Protein AF-A0A2S2P4X7-F1 (afdb_monomer)

Mean predicted aligned error: 6.14 Å

Sequence (104 aa):
MYLLVPYPEIEDVPNSFVKFRLVERVQRLDLWLSQNFIVPQKTPVKTNGQDSWKVAISSLRDSSLTCVSFEKEVLFIYSVNISLTADIVQTLASYLNLDKIDVS

Radius of gyration: 12.8 Å; Cα contacts (8 Å, |Δi|>4): 163; chains: 1; bounding box: 27×30×28 Å

Structure (mmCIF, N/CA/C/O backbone):
data_AF-A0A2S2P4X7-F1
#
_entry.id   AF-A0A2S2P4X7-F1
#
loop_
_atom_site.group_PDB
_atom_site.id
_atom_site.type_symbol
_atom_site.label_atom_id
_atom_site.label_alt_id
_atom_site.label_comp_id
_atom_site.label_asym_id
_atom_site.label_entity_id
_atom_site.label_seq_id
_atom_site.pdbx_PDB_ins_code
_atom_site.Cartn_x
_atom_site.Cartn_y
_atom_site.Cartn_z
_atom_site.occupancy
_atom_site.B_iso_or_equiv
_atom_site.auth_seq_id
_atom_site.auth_comp_id
_atom_site.auth_asym_id
_atom_site.auth_atom_id
_atom_site.pdbx_PDB_model_num
ATOM 1 N N . MET A 1 1 ? 12.428 -2.869 -3.963 1.00 79.00 1 MET A N 1
ATOM 2 C CA . MET A 1 1 ? 12.938 -1.671 -3.267 1.00 79.00 1 MET A CA 1
ATOM 3 C C . MET A 1 1 ? 12.078 -0.521 -3.732 1.00 79.00 1 MET A C 1
ATOM 5 O O . MET A 1 1 ? 11.894 -0.384 -4.938 1.00 79.00 1 MET A O 1
ATOM 9 N N . TYR A 1 2 ? 11.497 0.208 -2.789 1.00 84.50 2 TYR A N 1
ATOM 10 C CA . TYR A 1 2 ? 10.455 1.196 -3.044 1.00 84.50 2 TYR A CA 1
ATOM 11 C C . TYR A 1 2 ? 10.853 2.530 -2.422 1.00 84.50 2 TYR A C 1
ATOM 13 O O . TYR A 1 2 ? 11.542 2.546 -1.401 1.00 84.50 2 TYR A O 1
ATOM 21 N N . LEU A 1 3 ? 10.426 3.625 -3.039 1.00 85.00 3 LEU A N 1
ATOM 22 C CA . LEU A 1 3 ? 10.677 4.982 -2.577 1.00 85.00 3 LEU A CA 1
ATOM 23 C C . LEU A 1 3 ? 9.348 5.716 -2.417 1.00 85.00 3 LEU A C 1
ATOM 25 O O . LEU A 1 3 ? 8.513 5.677 -3.321 1.00 85.00 3 LEU A O 1
ATOM 29 N N . LEU A 1 4 ? 9.165 6.405 -1.289 1.00 85.00 4 LEU A N 1
ATOM 30 C CA . LEU A 1 4 ? 8.046 7.330 -1.146 1.00 85.00 4 LEU A CA 1
ATOM 31 C C . LEU A 1 4 ? 8.316 8.594 -1.955 1.00 85.00 4 LEU A C 1
ATOM 33 O O . LEU A 1 4 ? 9.347 9.249 -1.787 1.00 85.00 4 LEU A O 1
ATOM 37 N N . VAL A 1 5 ? 7.370 8.922 -2.823 1.00 85.81 5 VAL A N 1
ATOM 38 C CA . VAL A 1 5 ? 7.415 10.083 -3.711 1.00 85.81 5 VAL A CA 1
ATOM 39 C C . VAL A 1 5 ? 6.231 11.006 -3.410 1.00 85.81 5 VAL A C 1
ATOM 41 O O . VAL A 1 5 ? 5.257 10.574 -2.785 1.00 85.81 5 VAL A O 1
ATOM 44 N N . PRO A 1 6 ? 6.292 12.290 -3.806 1.00 83.88 6 PRO A N 1
ATOM 45 C CA . PRO A 1 6 ? 5.129 13.164 -3.744 1.00 83.88 6 PRO A CA 1
ATOM 46 C C . PRO A 1 6 ? 3.940 12.531 -4.470 1.00 83.88 6 PRO A C 1
ATOM 48 O O . PRO A 1 6 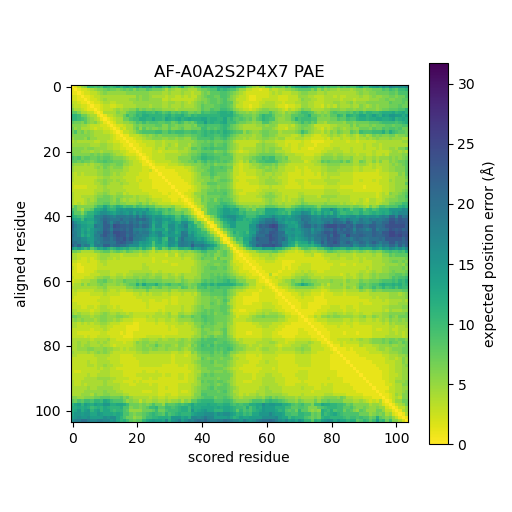? 4.112 11.906 -5.516 1.00 83.88 6 PRO A O 1
ATOM 51 N N . TYR A 1 7 ? 2.742 12.684 -3.905 1.00 84.88 7 TYR A N 1
ATOM 52 C CA . TYR A 1 7 ? 1.530 12.217 -4.568 1.00 84.88 7 TYR A CA 1
ATOM 53 C C . TYR A 1 7 ? 1.357 12.979 -5.893 1.00 84.88 7 TYR A C 1
ATOM 55 O O . TYR A 1 7 ? 1.449 14.211 -5.867 1.00 84.88 7 TYR A O 1
ATOM 63 N N . PRO A 1 8 ? 1.168 12.281 -7.026 1.00 83.50 8 PRO A N 1
ATOM 64 C CA . PRO A 1 8 ? 1.115 12.912 -8.340 1.00 83.50 8 PRO A CA 1
ATOM 65 C C . PRO A 1 8 ? -0.204 13.676 -8.548 1.00 83.50 8 PRO A C 1
ATOM 67 O O . PRO A 1 8 ? -1.124 13.595 -7.727 1.00 83.50 8 PRO A O 1
ATOM 70 N N . GLU A 1 9 ? -0.316 14.413 -9.653 1.00 81.12 9 GLU A N 1
ATOM 71 C CA . GLU A 1 9 ? -1.605 14.975 -10.068 1.00 81.12 9 GLU A CA 1
ATOM 72 C C . GLU A 1 9 ? -2.570 13.860 -10.506 1.00 81.12 9 GLU A C 1
ATOM 74 O O . GLU A 1 9 ? -2.157 12.738 -10.793 1.00 81.12 9 GLU A O 1
ATOM 79 N N . ILE A 1 10 ? -3.877 14.143 -10.520 1.00 75.88 10 ILE A N 1
ATOM 80 C CA . ILE A 1 10 ? -4.924 13.127 -10.752 1.00 75.88 10 ILE A CA 1
ATOM 81 C C . ILE A 1 10 ? -4.738 12.414 -12.102 1.00 75.88 10 ILE A C 1
ATOM 83 O O . ILE A 1 10 ? -5.021 11.224 -12.200 1.00 75.88 10 ILE A O 1
ATOM 87 N N . GLU A 1 11 ? -4.239 13.122 -13.115 1.00 77.19 11 GLU A N 1
ATOM 88 C CA . GLU A 1 11 ? -4.020 12.599 -14.472 1.00 77.19 11 GLU A CA 1
ATOM 89 C C . GLU A 1 11 ? -2.904 11.542 -14.543 1.00 77.19 11 GLU A C 1
ATOM 91 O O . GLU A 1 11 ? -2.922 10.682 -15.421 1.00 77.19 11 GLU A O 1
ATOM 96 N N . ASP A 1 12 ? -1.979 11.565 -13.583 1.00 80.44 12 ASP A N 1
ATOM 97 C CA . ASP A 1 12 ? -0.822 10.671 -13.502 1.00 80.44 12 ASP A CA 1
ATOM 98 C C . ASP A 1 12 ? -1.067 9.464 -12.569 1.00 80.44 12 ASP A C 1
ATOM 100 O O . ASP A 1 12 ? -0.195 8.604 -12.395 1.00 80.44 12 ASP A O 1
ATOM 104 N N . VAL A 1 13 ? -2.243 9.382 -11.933 1.00 85.38 13 VAL A N 1
ATOM 105 C CA . VAL A 1 13 ? -2.615 8.254 -11.068 1.00 85.38 13 VAL A CA 1
ATOM 106 C C . VAL A 1 13 ? -2.964 7.032 -11.932 1.00 85.38 13 VAL A C 1
ATOM 108 O O . VAL A 1 13 ? -3.726 7.153 -12.892 1.00 85.38 13 VAL A O 1
ATOM 111 N N . PRO A 1 14 ? -2.471 5.820 -11.601 1.00 86.56 14 PRO A N 1
ATOM 112 C CA . PRO A 1 14 ? -2.842 4.613 -12.333 1.00 86.56 14 PRO A CA 1
ATOM 113 C C . PRO A 1 14 ? -4.362 4.383 -12.370 1.00 86.56 14 PRO A C 1
ATOM 115 O O . PRO A 1 14 ? -5.024 4.419 -11.339 1.00 86.56 14 PRO A O 1
ATOM 118 N N . ASN A 1 15 ? -4.910 4.048 -13.542 1.00 85.69 15 ASN A N 1
ATOM 119 C CA . ASN A 1 15 ? -6.352 3.788 -13.703 1.00 85.69 15 ASN A CA 1
ATOM 120 C C . ASN A 1 15 ? -6.829 2.489 -13.032 1.00 85.69 15 ASN A C 1
ATOM 122 O O . ASN A 1 15 ? -8.011 2.338 -12.736 1.00 85.69 15 ASN A O 1
ATOM 126 N N . SER A 1 16 ? -5.928 1.520 -12.844 1.00 87.50 16 SER A N 1
ATOM 127 C CA . SER A 1 16 ? -6.241 0.257 -12.169 1.00 87.50 16 SER A CA 1
ATOM 128 C C . SER A 1 16 ? -6.164 0.448 -10.665 1.00 87.50 16 SER A C 1
ATOM 130 O O . SER A 1 16 ? -5.141 0.909 -10.156 1.00 87.50 16 SER A O 1
ATOM 132 N N . PHE A 1 17 ? -7.227 0.076 -9.959 1.00 89.88 17 PHE A N 1
ATOM 133 C CA . PHE A 1 17 ? -7.277 0.185 -8.511 1.00 89.88 17 PHE A CA 1
ATOM 134 C C . PHE A 1 17 ? -8.019 -0.976 -7.869 1.00 89.88 17 PHE A C 1
ATOM 136 O O . PHE A 1 17 ? -8.886 -1.600 -8.476 1.00 89.88 17 PHE A O 1
ATOM 143 N N . VAL A 1 18 ? -7.693 -1.210 -6.606 1.00 91.06 18 VAL A N 1
ATOM 144 C CA . VAL A 1 18 ? -8.511 -1.995 -5.685 1.00 91.06 18 VAL A CA 1
ATOM 145 C C . VAL A 1 18 ? -8.990 -1.084 -4.572 1.00 91.06 18 VAL A C 1
ATOM 147 O O . VAL A 1 18 ? -8.279 -0.157 -4.168 1.00 91.06 18 VAL A O 1
ATOM 150 N N . LYS A 1 19 ? -10.195 -1.335 -4.066 1.00 92.19 19 LYS A N 1
ATOM 151 C CA . LYS A 1 19 ? -10.702 -0.625 -2.897 1.00 92.19 19 LYS A CA 1
ATOM 152 C C . LYS A 1 19 ? -11.286 -1.588 -1.882 1.00 92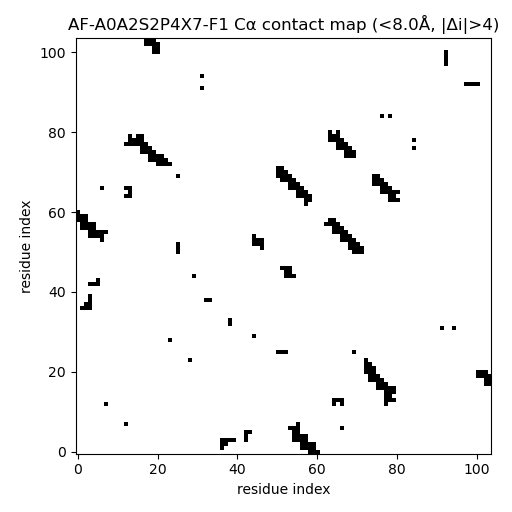.19 19 LYS A C 1
ATOM 154 O O . LYS A 1 19 ? -11.799 -2.651 -2.220 1.00 92.19 19 LYS A O 1
ATOM 159 N N . PHE A 1 20 ? -11.226 -1.196 -0.622 1.00 89.69 20 PHE A N 1
ATOM 160 C CA . PHE A 1 20 ? -11.886 -1.925 0.449 1.00 89.69 20 PHE A CA 1
ATOM 161 C C . PHE A 1 20 ? -12.268 -0.984 1.578 1.00 89.69 20 PHE A C 1
ATOM 163 O O . PHE A 1 20 ? -11.683 0.089 1.757 1.00 89.69 20 PHE A O 1
ATOM 170 N N . ARG A 1 21 ? -13.279 -1.398 2.340 1.00 88.81 21 ARG A N 1
ATOM 171 C CA . ARG A 1 21 ? -13.699 -0.666 3.527 1.00 88.81 21 ARG A CA 1
ATOM 172 C C . ARG A 1 21 ? -12.707 -0.919 4.655 1.00 88.81 21 ARG A C 1
ATOM 174 O O . ARG A 1 21 ? -12.402 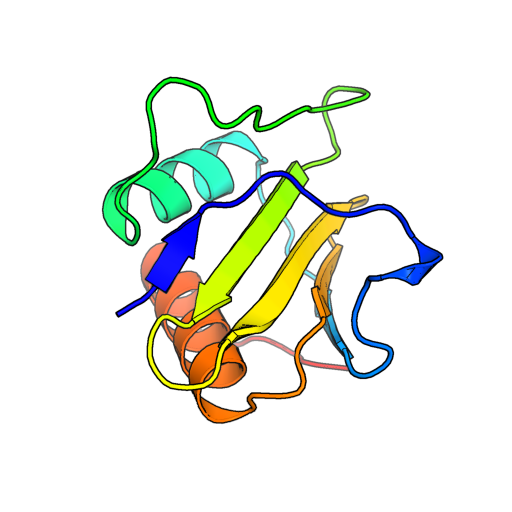-2.065 4.974 1.00 88.81 21 ARG A O 1
ATOM 181 N N . LEU A 1 22 ? -12.250 0.159 5.273 1.00 86.69 22 LEU A N 1
ATOM 182 C CA . LEU A 1 22 ? -11.327 0.145 6.388 1.00 86.69 22 LEU A CA 1
ATOM 183 C C . LEU A 1 22 ? -11.759 1.196 7.417 1.00 86.69 22 LEU A C 1
ATOM 185 O O . LEU A 1 22 ? -11.580 2.394 7.217 1.00 86.69 22 LEU A O 1
ATOM 189 N N . VAL A 1 23 ? -12.342 0.744 8.527 1.00 85.06 23 VAL A N 1
ATOM 190 C CA . VAL A 1 23 ? -12.771 1.627 9.622 1.00 85.06 23 VAL A CA 1
ATOM 191 C C . VAL A 1 23 ? -11.577 1.871 10.543 1.00 85.06 23 VAL A C 1
ATOM 193 O O . VAL A 1 23 ? -11.427 1.210 11.566 1.00 85.06 23 VAL A O 1
ATOM 196 N N . GLU A 1 24 ? -10.688 2.782 10.147 1.00 85.38 24 GLU A N 1
ATOM 197 C CA . GLU A 1 24 ? -9.471 3.086 10.902 1.00 85.38 24 GLU A CA 1
ATOM 198 C C . GLU A 1 24 ? -9.123 4.568 10.973 1.00 85.38 24 GLU A C 1
ATOM 200 O O . GLU A 1 24 ? -9.598 5.400 10.201 1.00 85.38 24 GLU A O 1
ATOM 205 N N . ARG A 1 25 ? -8.251 4.890 11.932 1.00 84.12 25 ARG A N 1
ATOM 206 C CA . ARG A 1 25 ? -7.713 6.241 12.107 1.00 84.12 25 ARG A CA 1
ATOM 207 C C . ARG A 1 25 ? -6.525 6.478 11.181 1.00 84.12 25 ARG A C 1
ATOM 209 O O . ARG A 1 25 ? -5.595 5.673 11.147 1.00 84.12 25 ARG A O 1
ATOM 216 N N . VAL A 1 26 ? -6.491 7.647 10.539 1.00 84.31 26 VAL A N 1
ATOM 217 C CA . VAL A 1 26 ? -5.378 8.088 9.677 1.00 84.31 26 VAL A CA 1
ATOM 218 C C . VAL A 1 26 ? -4.019 7.957 10.378 1.00 84.31 26 VAL A C 1
ATOM 220 O O . VAL A 1 26 ? -3.059 7.479 9.784 1.00 84.31 26 VAL A O 1
ATOM 223 N N . GLN A 1 27 ? -3.947 8.267 11.676 1.00 83.88 27 GLN A N 1
ATOM 224 C CA . GLN A 1 27 ? -2.703 8.186 12.448 1.00 83.88 27 GLN A CA 1
ATOM 225 C C . GLN A 1 27 ? -2.131 6.760 12.520 1.00 83.88 27 GLN A C 1
ATOM 227 O O . GLN A 1 27 ? -0.918 6.588 12.625 1.00 83.88 27 GLN A O 1
ATOM 232 N N . ARG A 1 28 ? -2.981 5.723 12.466 1.00 86.44 28 ARG A N 1
ATOM 233 C CA . ARG A 1 28 ? -2.515 4.328 12.422 1.00 86.44 28 ARG A CA 1
ATOM 234 C C . ARG A 1 28 ? -1.967 3.962 11.048 1.00 86.44 28 ARG A C 1
ATOM 236 O O . ARG A 1 28 ? -1.003 3.206 10.988 1.00 86.44 28 ARG A O 1
ATOM 243 N N . LEU A 1 29 ? -2.525 4.525 9.975 1.00 87.06 29 LEU A N 1
ATOM 244 C CA . LEU A 1 29 ? -1.985 4.369 8.620 1.00 87.06 29 LEU A CA 1
ATOM 245 C C . LEU A 1 29 ? -0.615 5.044 8.490 1.00 87.06 29 LEU A C 1
ATOM 247 O O . LEU A 1 29 ? 0.297 4.462 7.910 1.00 87.06 29 LEU A O 1
ATOM 251 N N . ASP A 1 30 ? -0.438 6.215 9.103 1.00 84.19 30 ASP A N 1
ATOM 252 C CA . ASP A 1 30 ? 0.864 6.888 9.173 1.00 84.19 30 ASP A CA 1
ATOM 253 C C . ASP A 1 30 ? 1.901 6.081 9.945 1.00 84.19 30 ASP A C 1
ATOM 255 O O . ASP A 1 30 ? 3.038 5.915 9.494 1.00 84.19 30 ASP A O 1
ATOM 259 N N . LEU A 1 31 ? 1.506 5.538 11.099 1.00 85.44 31 LEU A N 1
ATOM 260 C CA . LEU A 1 31 ? 2.400 4.710 11.894 1.00 85.44 31 LEU A CA 1
ATOM 261 C C . LEU A 1 31 ? 2.787 3.439 11.126 1.00 85.44 31 LEU A C 1
ATOM 263 O O . LEU A 1 31 ? 3.974 3.124 11.046 1.00 85.44 31 LEU A O 1
ATOM 267 N N . TRP A 1 32 ? 1.821 2.769 10.494 1.00 89.44 32 TRP A N 1
ATOM 268 C CA . TRP A 1 32 ? 2.069 1.625 9.615 1.00 89.44 32 TRP A CA 1
ATOM 269 C C . TRP A 1 32 ? 3.040 1.975 8.482 1.00 89.44 32 TRP A C 1
ATOM 271 O O . TRP A 1 32 ? 4.020 1.257 8.270 1.00 89.44 32 TRP A O 1
ATOM 281 N N . LEU A 1 33 ? 2.819 3.098 7.793 1.00 87.19 33 LEU A N 1
ATOM 282 C CA . LEU A 1 33 ? 3.676 3.546 6.699 1.00 87.19 33 LEU A CA 1
ATOM 283 C C . LEU A 1 33 ? 5.113 3.771 7.184 1.00 87.19 33 LEU A C 1
ATOM 285 O O . LEU A 1 33 ? 6.046 3.295 6.545 1.00 87.19 33 LEU A O 1
ATOM 289 N N . SER A 1 34 ? 5.295 4.431 8.331 1.00 84.19 34 SER A N 1
ATOM 290 C CA . SER A 1 34 ? 6.624 4.690 8.904 1.00 84.19 34 SER A CA 1
ATOM 291 C C . SER A 1 34 ? 7.375 3.433 9.354 1.00 84.19 34 SER A C 1
ATOM 293 O O . SER A 1 34 ? 8.603 3.428 9.364 1.00 84.19 34 SER A O 1
ATOM 295 N N . GLN A 1 35 ? 6.655 2.365 9.710 1.00 84.94 35 GLN A N 1
ATOM 296 C CA . GLN A 1 35 ? 7.245 1.082 10.102 1.00 84.94 35 GLN A CA 1
ATOM 297 C C . GLN A 1 35 ? 7.633 0.216 8.898 1.00 84.94 35 GLN A C 1
ATOM 299 O O . GLN A 1 35 ? 8.597 -0.542 8.980 1.00 84.94 35 GLN A O 1
ATOM 304 N N . ASN A 1 36 ? 6.888 0.315 7.794 1.00 85.62 36 ASN A N 1
ATOM 305 C CA . ASN A 1 36 ? 7.066 -0.545 6.620 1.00 85.62 36 ASN A CA 1
ATOM 306 C C . ASN A 1 36 ? 7.884 0.118 5.502 1.00 85.62 36 ASN A C 1
ATOM 308 O O . ASN A 1 36 ? 8.489 -0.578 4.686 1.00 85.62 36 ASN A O 1
ATOM 312 N N . PHE A 1 37 ? 7.934 1.451 5.461 1.00 83.12 37 PHE A N 1
ATOM 313 C CA . PHE A 1 37 ? 8.635 2.214 4.433 1.00 83.12 37 PHE A CA 1
ATOM 314 C C . PHE A 1 37 ? 9.612 3.211 5.045 1.00 83.12 37 PHE A C 1
ATOM 316 O O . PHE A 1 37 ? 9.378 3.803 6.096 1.00 83.12 37 PHE A O 1
ATOM 323 N N . ILE A 1 38 ? 10.710 3.454 4.331 1.00 77.06 38 ILE A N 1
ATOM 324 C CA . ILE A 1 38 ? 11.627 4.542 4.663 1.00 77.06 38 ILE A CA 1
ATOM 325 C C . ILE A 1 38 ? 10.929 5.836 4.258 1.00 77.06 38 ILE A C 1
ATOM 327 O O . ILE A 1 38 ? 10.873 6.153 3.071 1.00 77.06 38 ILE A O 1
ATOM 331 N N . VAL A 1 39 ? 10.375 6.558 5.231 1.00 67.44 39 VAL A N 1
ATOM 332 C CA . VAL A 1 39 ? 9.705 7.841 5.000 1.00 67.44 39 VAL A CA 1
ATOM 333 C C . VAL A 1 39 ? 10.754 8.955 4.925 1.00 67.44 39 VAL A C 1
ATOM 335 O O . VAL A 1 39 ? 11.406 9.243 5.932 1.00 67.44 39 VAL A O 1
ATOM 338 N N . PRO A 1 40 ? 10.943 9.620 3.768 1.00 64.19 40 PRO A N 1
ATOM 339 C CA . PRO A 1 40 ? 11.718 10.852 3.717 1.00 64.19 40 PRO A CA 1
ATOM 340 C C . PRO A 1 40 ? 11.121 11.879 4.685 1.00 64.19 40 PRO A C 1
ATOM 342 O O . PRO A 1 40 ? 9.911 12.103 4.685 1.00 64.19 40 PRO A O 1
ATOM 345 N N . GLN A 1 41 ? 11.955 12.583 5.455 1.00 53.50 41 GLN A N 1
ATOM 346 C CA . GLN A 1 41 ? 11.497 13.586 6.436 1.00 53.50 41 GLN A CA 1
ATOM 347 C C . GLN A 1 41 ? 10.655 14.739 5.844 1.00 53.50 41 GLN A C 1
ATOM 349 O O . GLN A 1 41 ? 10.117 15.555 6.584 1.00 53.50 41 GLN A O 1
ATOM 354 N N . LYS A 1 42 ? 10.553 14.832 4.512 1.00 51.97 42 LYS A N 1
ATOM 355 C CA . LYS A 1 42 ? 9.834 15.883 3.781 1.00 51.97 42 LYS A CA 1
ATOM 356 C C . LYS A 1 42 ? 8.598 15.401 3.025 1.00 51.97 42 LYS A C 1
ATOM 358 O O . LYS A 1 42 ? 7.977 16.223 2.357 1.00 51.97 42 LYS A O 1
ATOM 363 N N . THR A 1 43 ? 8.246 14.117 3.072 1.00 50.94 43 THR A N 1
ATOM 364 C 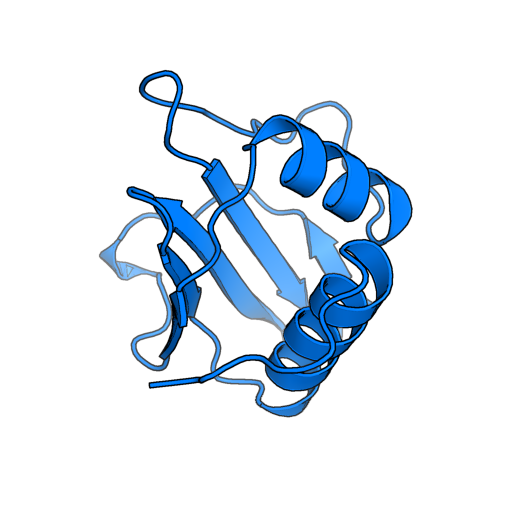CA . THR A 1 43 ? 7.062 13.634 2.344 1.00 50.94 43 THR A CA 1
ATOM 365 C C . THR A 1 43 ? 5.813 14.131 3.060 1.00 50.94 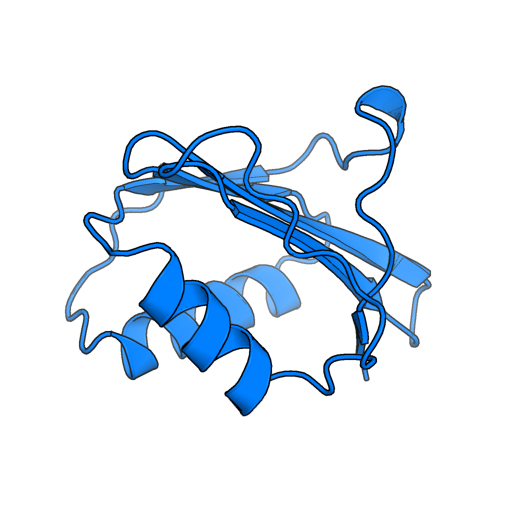43 THR A C 1
ATOM 367 O O . THR A 1 43 ? 5.582 13.744 4.206 1.00 50.94 43 THR A O 1
ATOM 370 N N . PRO A 1 44 ? 5.017 15.015 2.440 1.00 50.84 44 PRO A N 1
ATOM 371 C CA . PRO A 1 44 ? 3.824 15.503 3.081 1.00 50.84 44 PRO A CA 1
ATOM 372 C C . PRO A 1 44 ? 2.783 14.392 3.020 1.00 50.84 44 PRO A C 1
ATOM 374 O O . PRO A 1 44 ? 2.171 14.171 1.976 1.00 50.84 44 PRO A O 1
ATOM 377 N N . VAL A 1 45 ? 2.541 13.739 4.151 1.00 55.81 45 VAL A N 1
ATOM 378 C CA . VAL A 1 45 ? 1.231 13.145 4.410 1.00 55.81 45 VAL A CA 1
ATOM 379 C C . VAL A 1 45 ? 0.269 14.326 4.569 1.00 55.81 45 VAL A C 1
ATOM 381 O O . VAL A 1 45 ? 0.052 14.845 5.660 1.00 55.81 45 VAL A O 1
ATOM 384 N N . LYS A 1 46 ? -0.198 14.879 3.447 1.00 53.88 46 LYS A N 1
ATOM 385 C CA . LYS A 1 46 ? -1.083 16.046 3.443 1.00 53.88 46 LYS A CA 1
ATOM 386 C C . LYS A 1 46 ? -2.528 15.581 3.585 1.00 53.88 46 LYS A C 1
ATOM 388 O O . LYS A 1 46 ? -3.159 15.156 2.623 1.00 53.88 46 LYS A O 1
ATOM 393 N N . THR A 1 47 ? -3.017 15.701 4.811 1.00 50.72 47 THR A N 1
ATOM 394 C CA . THR A 1 47 ? -4.420 15.657 5.225 1.00 50.72 47 THR A CA 1
ATOM 395 C C . THR A 1 47 ? -5.060 16.994 4.836 1.00 50.72 47 THR A C 1
ATOM 397 O O . THR A 1 47 ? -4.886 18.003 5.521 1.00 50.72 47 THR A O 1
ATOM 400 N N . ASN A 1 48 ? -5.786 17.051 3.720 1.00 47.12 48 ASN A N 1
ATOM 401 C CA . ASN A 1 48 ? -6.711 18.164 3.496 1.00 47.12 48 ASN A CA 1
ATOM 402 C C . ASN A 1 48 ? -7.994 17.822 4.267 1.00 47.12 48 ASN A C 1
ATOM 404 O O . ASN A 1 48 ? -8.859 17.113 3.760 1.00 47.12 48 ASN A O 1
ATOM 408 N N . GLY A 1 49 ? -8.073 18.262 5.525 1.00 51.69 49 GLY A N 1
ATOM 409 C CA . GLY A 1 49 ? -9.136 17.870 6.459 1.00 51.69 49 GLY A CA 1
ATOM 410 C C . GLY A 1 49 ? -8.822 16.549 7.165 1.00 51.69 49 GLY A C 1
ATOM 411 O O . GLY A 1 49 ? -8.161 15.690 6.596 1.00 51.69 49 GLY A O 1
ATOM 412 N N . GLN A 1 50 ? -9.261 16.411 8.418 1.00 57.25 50 GLN A N 1
ATOM 413 C CA . GLN A 1 50 ? -8.820 15.389 9.386 1.00 57.25 50 GLN A CA 1
ATOM 414 C C . GLN A 1 50 ? -9.031 13.915 8.964 1.00 57.25 50 GLN A C 1
ATOM 416 O O . GLN A 1 50 ? -8.498 13.030 9.630 1.00 57.25 50 GLN A O 1
ATOM 421 N N . ASP A 1 51 ? -9.704 13.656 7.837 1.00 66.88 51 ASP A N 1
ATOM 422 C CA . ASP A 1 51 ? -10.165 12.322 7.426 1.00 66.88 51 ASP A CA 1
ATOM 423 C C . ASP A 1 51 ? -9.605 11.829 6.077 1.00 66.88 51 ASP A C 1
ATOM 425 O O . ASP A 1 51 ? -10.079 10.817 5.555 1.00 66.88 51 ASP A O 1
ATOM 429 N N . SER A 1 52 ? -8.635 12.531 5.472 1.00 78.31 52 SER A N 1
ATOM 430 C CA . SER A 1 52 ? -8.032 12.114 4.194 1.00 78.31 52 SER A CA 1
ATOM 431 C C . SER A 1 52 ? -6.537 11.824 4.311 1.00 78.31 52 SER A C 1
ATOM 433 O O . SER A 1 52 ? -5.777 12.610 4.863 1.00 78.31 52 SER A O 1
ATOM 435 N N . TRP A 1 53 ? -6.080 10.702 3.766 1.00 85.69 53 TRP A N 1
ATOM 436 C CA . TRP A 1 53 ? -4.670 10.307 3.793 1.00 85.69 53 TRP A CA 1
ATOM 437 C C . TRP A 1 53 ? -4.237 9.817 2.421 1.00 85.69 53 TRP A C 1
ATOM 439 O O . TRP A 1 53 ? -4.988 9.116 1.752 1.00 85.69 53 TRP A O 1
ATOM 449 N N . LYS A 1 54 ? -3.056 10.225 1.953 1.00 87.75 54 LYS A N 1
ATOM 450 C CA . LYS A 1 54 ? -2.565 9.891 0.611 1.00 87.75 54 LYS A CA 1
ATOM 451 C C . LYS A 1 54 ? -1.062 9.671 0.623 1.00 87.75 54 LYS A C 1
ATOM 453 O O . LYS A 1 54 ? -0.326 10.449 1.226 1.00 87.75 54 LYS A O 1
ATOM 458 N N . VAL A 1 55 ? -0.611 8.653 -0.101 1.00 88.38 55 VAL A N 1
ATOM 459 C CA . VAL A 1 55 ? 0.806 8.340 -0.299 1.00 88.38 55 VAL A CA 1
ATOM 460 C C . VAL A 1 55 ? 1.039 7.807 -1.708 1.00 88.38 55 VAL A C 1
ATOM 462 O O . VAL A 1 55 ? 0.177 7.14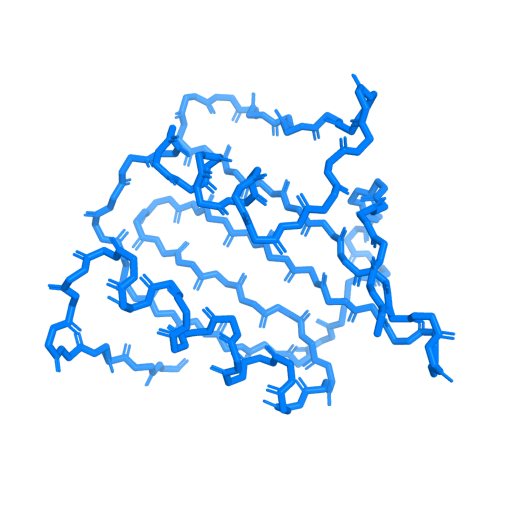9 -2.284 1.00 88.38 55 VAL A O 1
ATOM 465 N N . ALA A 1 56 ? 2.203 8.102 -2.279 1.00 89.69 56 ALA A N 1
ATOM 466 C CA . ALA A 1 56 ? 2.639 7.523 -3.539 1.00 89.69 56 ALA A CA 1
ATOM 467 C C . ALA A 1 56 ? 3.984 6.816 -3.359 1.00 89.69 56 ALA A C 1
ATOM 469 O O . ALA A 1 56 ? 4.894 7.307 -2.688 1.00 89.69 56 ALA A O 1
ATOM 470 N N . ILE A 1 57 ? 4.081 5.633 -3.950 1.00 89.25 57 ILE A N 1
ATOM 471 C CA . ILE A 1 57 ? 5.199 4.711 -3.832 1.00 89.25 57 ILE A CA 1
ATOM 472 C C . ILE A 1 57 ? 5.685 4.423 -5.246 1.00 89.25 57 ILE A C 1
ATOM 474 O O . ILE A 1 57 ? 4.936 3.895 -6.066 1.00 89.25 57 ILE A O 1
ATOM 478 N N . SER A 1 58 ? 6.940 4.751 -5.531 1.00 88.81 58 SER A N 1
ATOM 479 C CA . SER A 1 58 ? 7.586 4.391 -6.790 1.00 88.81 58 SER A CA 1
ATOM 480 C C . SER A 1 58 ? 8.495 3.182 -6.585 1.00 88.81 58 SER A C 1
ATOM 482 O O . SER A 1 58 ? 9.275 3.108 -5.630 1.00 88.81 58 SER A O 1
ATOM 484 N N . SER A 1 59 ? 8.386 2.205 -7.477 1.00 87.44 59 SER A N 1
ATOM 485 C CA . SER A 1 59 ? 9.265 1.043 -7.513 1.00 87.44 59 SER A CA 1
ATOM 486 C C . SER A 1 59 ? 10.583 1.389 -8.199 1.00 87.44 59 SER A C 1
ATOM 488 O O . SER A 1 59 ? 10.615 1.823 -9.345 1.00 87.44 59 SER A O 1
ATOM 490 N N . LEU A 1 60 ? 11.703 1.123 -7.525 1.00 85.69 60 LEU A N 1
ATOM 491 C CA . LEU A 1 60 ? 13.038 1.346 -8.093 1.00 85.69 60 LEU A CA 1
ATOM 492 C C . LEU A 1 60 ? 13.451 0.266 -9.108 1.00 85.69 60 LEU A C 1
ATOM 494 O O . LEU A 1 60 ? 14.533 0.354 -9.679 1.00 85.69 60 LEU A O 1
ATOM 498 N N . ARG A 1 61 ? 12.638 -0.785 -9.292 1.00 86.44 61 ARG A N 1
ATOM 499 C CA . ARG A 1 61 ? 12.945 -1.897 -10.208 1.00 86.44 61 ARG A CA 1
ATOM 500 C C . ARG A 1 61 ? 12.402 -1.671 -11.614 1.00 86.44 61 ARG A C 1
ATOM 502 O O . ARG A 1 61 ? 13.066 -2.022 -12.578 1.00 86.44 61 ARG A O 1
ATOM 509 N N . ASP A 1 62 ? 11.194 -1.133 -11.702 1.00 85.81 62 ASP A N 1
ATOM 510 C CA . ASP A 1 62 ? 10.416 -1.010 -12.940 1.00 85.81 62 ASP A CA 1
ATOM 511 C C . ASP A 1 62 ? 9.805 0.390 -13.117 1.00 85.81 62 ASP A C 1
ATOM 513 O O . ASP A 1 62 ? 9.036 0.608 -14.047 1.00 85.81 62 ASP A O 1
ATOM 517 N N . SER A 1 63 ? 10.122 1.331 -12.219 1.00 83.94 63 SER A N 1
ATOM 518 C CA . SER A 1 63 ? 9.567 2.690 -12.196 1.00 83.94 63 SER A CA 1
ATOM 519 C C . SER A 1 63 ? 8.040 2.744 -12.079 1.00 83.94 63 SER A C 1
ATOM 521 O O . SER A 1 63 ? 7.451 3.807 -12.273 1.00 83.94 63 SER A O 1
ATOM 523 N N . SER A 1 64 ? 7.389 1.631 -11.719 1.00 87.94 64 SER A N 1
ATOM 524 C CA . SER A 1 64 ? 5.941 1.594 -11.536 1.00 87.94 64 SER A CA 1
ATOM 525 C C . SER A 1 64 ? 5.519 2.456 -10.349 1.00 87.94 64 SER A C 1
ATOM 527 O O . SER A 1 64 ? 6.189 2.500 -9.310 1.00 87.94 64 SER A O 1
ATOM 529 N N . LEU A 1 65 ? 4.398 3.155 -10.516 1.00 90.00 65 LEU A N 1
ATOM 530 C CA . LEU A 1 65 ? 3.814 4.007 -9.491 1.00 90.00 65 LEU A CA 1
ATOM 531 C C . LEU A 1 65 ? 2.638 3.292 -8.828 1.00 90.00 65 LEU A C 1
ATOM 533 O O . LEU A 1 65 ? 1.793 2.700 -9.496 1.00 90.00 65 LEU A O 1
ATOM 537 N N . THR A 1 66 ? 2.599 3.349 -7.503 1.00 91.06 66 THR A N 1
ATOM 538 C CA . THR A 1 66 ? 1.480 2.890 -6.683 1.00 91.06 66 THR A CA 1
ATOM 539 C C . THR A 1 66 ? 1.010 4.039 -5.814 1.00 91.06 66 THR A C 1
ATOM 541 O O . THR A 1 66 ? 1.752 4.521 -4.961 1.00 91.06 66 THR A O 1
ATOM 544 N N . CYS A 1 67 ? -0.218 4.490 -6.028 1.00 91.44 67 CYS A N 1
ATOM 545 C CA . CYS A 1 67 ? -0.828 5.552 -5.243 1.00 91.44 67 CYS A CA 1
ATOM 546 C C . CYS A 1 67 ? -1.828 4.929 -4.278 1.00 91.44 67 CYS A C 1
ATOM 548 O O . CYS A 1 67 ? -2.702 4.176 -4.687 1.00 91.44 67 CYS A O 1
ATOM 550 N N . VAL A 1 68 ? -1.729 5.255 -2.998 1.00 91.31 68 VAL A N 1
ATOM 551 C CA . VAL A 1 68 ? -2.689 4.824 -1.986 1.00 91.31 68 VAL A CA 1
ATOM 552 C C . VAL A 1 68 ? -3.395 6.056 -1.449 1.00 91.31 68 VAL A C 1
ATOM 554 O O . VAL A 1 68 ? -2.752 7.056 -1.127 1.00 91.31 68 VAL A O 1
ATOM 557 N N . SER A 1 69 ? -4.717 6.003 -1.361 1.00 90.69 69 SER A N 1
ATOM 558 C CA . SER A 1 69 ? -5.517 7.046 -0.733 1.00 90.69 69 SER A CA 1
ATOM 559 C C . SER A 1 69 ? -6.549 6.445 0.200 1.00 90.69 69 SER A C 1
ATOM 561 O O . SER A 1 69 ? -7.179 5.450 -0.125 1.00 90.69 69 SER A O 1
ATOM 563 N N . PHE A 1 70 ? -6.753 7.080 1.337 1.00 89.50 70 PHE A N 1
ATOM 564 C CA . PHE A 1 70 ? -7.759 6.741 2.318 1.00 89.50 70 PHE A CA 1
ATOM 565 C C . PHE A 1 70 ? -8.677 7.940 2.504 1.00 89.50 70 PHE A C 1
ATOM 567 O O . PHE A 1 70 ? -8.212 9.043 2.795 1.00 89.50 70 PHE A O 1
ATOM 574 N N . GLU A 1 71 ? -9.971 7.726 2.326 1.00 88.56 71 GLU A N 1
ATOM 575 C CA . GLU A 1 71 ? -10.996 8.736 2.563 1.00 88.56 71 GLU A CA 1
ATOM 576 C C . GLU A 1 71 ? -12.312 8.056 2.936 1.00 88.56 71 GLU A C 1
ATOM 578 O O . GLU A 1 71 ? -12.653 7.010 2.386 1.00 88.56 71 GLU A O 1
ATOM 583 N N . LYS A 1 72 ? -13.068 8.648 3.871 1.00 86.00 72 LYS A N 1
ATOM 584 C CA . LYS A 1 72 ? -14.411 8.173 4.262 1.00 86.00 72 LYS A CA 1
ATOM 585 C C . LYS A 1 72 ? -14.463 6.669 4.601 1.00 86.00 72 LYS A C 1
ATOM 587 O O . LYS A 1 72 ? -15.372 5.974 4.156 1.00 86.00 72 LYS A O 1
ATOM 592 N N . GLU A 1 73 ? -13.490 6.173 5.371 1.00 87.19 73 GLU A N 1
ATOM 593 C CA . GLU A 1 73 ? -13.354 4.747 5.743 1.00 87.19 73 GLU A CA 1
ATOM 594 C C . GLU A 1 73 ? -13.133 3.791 4.558 1.00 87.19 73 GLU A C 1
ATOM 596 O O . GLU A 1 73 ? -13.417 2.596 4.649 1.00 87.19 73 GLU A O 1
ATOM 601 N N . VAL A 1 74 ? -12.649 4.292 3.423 1.00 89.31 74 VAL A N 1
ATOM 602 C CA . VAL A 1 74 ? -12.326 3.478 2.250 1.00 89.31 74 VAL A CA 1
ATOM 603 C C . VAL A 1 74 ? -10.869 3.698 1.884 1.00 89.31 74 VAL A C 1
ATOM 605 O O . VAL A 1 74 ? -10.430 4.834 1.702 1.00 89.31 74 VAL A O 1
ATOM 608 N N . LEU A 1 75 ? -10.120 2.600 1.768 1.00 91.19 75 LEU A N 1
ATOM 609 C CA . LEU A 1 75 ? -8.773 2.611 1.215 1.00 91.19 75 LEU A CA 1
ATOM 610 C C . LEU A 1 75 ? -8.843 2.279 -0.275 1.00 91.19 75 LEU A C 1
ATOM 612 O O . LEU A 1 75 ? -9.454 1.287 -0.664 1.00 91.19 75 LEU A O 1
ATOM 616 N N . PHE A 1 76 ? -8.183 3.091 -1.086 1.00 92.31 76 PHE A N 1
ATOM 617 C CA . PHE A 1 76 ? -7.973 2.899 -2.512 1.00 92.31 76 PHE A CA 1
ATOM 618 C C . PHE A 1 76 ? -6.484 2.685 -2.755 1.00 92.31 76 PHE A C 1
ATOM 620 O O . PHE A 1 76 ? -5.663 3.483 -2.302 1.00 92.31 76 PHE A O 1
ATOM 627 N N . ILE A 1 77 ? -6.137 1.632 -3.486 1.00 93.50 77 ILE A N 1
ATOM 628 C CA . ILE A 1 77 ? -4.772 1.357 -3.931 1.00 93.50 77 ILE A CA 1
ATOM 629 C C . ILE A 1 77 ? -4.794 1.335 -5.454 1.00 93.50 77 ILE A C 1
ATOM 631 O O . ILE A 1 77 ? -5.296 0.390 -6.056 1.00 93.50 77 ILE A O 1
ATOM 635 N N . TYR A 1 78 ? -4.256 2.384 -6.062 1.00 93.44 78 TYR A N 1
ATOM 636 C CA . TYR A 1 78 ? -4.069 2.531 -7.498 1.00 93.44 78 TYR A CA 1
ATOM 637 C C . TYR A 1 78 ? -2.702 1.971 -7.870 1.00 93.44 78 TYR A C 1
ATOM 639 O O . TYR A 1 78 ? -1.671 2.521 -7.479 1.00 93.44 78 TYR A O 1
ATOM 647 N N . SER A 1 79 ? -2.674 0.860 -8.594 1.00 90.88 79 SER A N 1
ATOM 648 C CA . SER A 1 79 ? -1.434 0.216 -9.013 1.00 90.88 79 SER A CA 1
ATOM 649 C C . SER A 1 79 ? -1.678 -0.708 -10.194 1.00 90.88 79 SER A C 1
ATOM 651 O O . SER A 1 79 ? -2.717 -1.356 -10.300 1.00 90.88 79 SER A O 1
ATOM 653 N N . VAL A 1 80 ? -0.670 -0.822 -11.054 1.00 89.25 80 VAL A N 1
ATOM 654 C CA . VAL A 1 80 ? -0.583 -1.883 -12.068 1.00 89.25 80 VAL A CA 1
ATOM 655 C C . VAL A 1 80 ? 0.147 -3.124 -11.540 1.00 89.25 80 VAL A C 1
ATOM 657 O O . VAL A 1 80 ? 0.139 -4.172 -12.182 1.00 89.25 80 VAL A O 1
ATOM 660 N N . ASN A 1 81 ? 0.788 -3.024 -10.370 1.00 87.38 81 ASN A N 1
ATOM 661 C CA . ASN A 1 81 ? 1.571 -4.097 -9.774 1.00 87.38 81 ASN A CA 1
ATOM 662 C C . ASN A 1 81 ? 0.730 -4.857 -8.738 1.00 87.38 81 ASN A C 1
ATOM 664 O O . ASN A 1 81 ? 0.579 -4.436 -7.586 1.00 87.38 81 ASN A O 1
ATOM 668 N N . ILE A 1 82 ? 0.186 -6.001 -9.158 1.00 87.75 82 ILE A N 1
ATOM 669 C CA . ILE A 1 82 ? -0.660 -6.843 -8.304 1.00 87.75 82 ILE A CA 1
ATOM 670 C C . ILE A 1 82 ? 0.097 -7.404 -7.097 1.00 87.75 82 ILE A C 1
ATOM 672 O O . ILE A 1 82 ? -0.474 -7.485 -6.014 1.00 87.75 82 ILE A O 1
ATOM 676 N N . SER A 1 83 ? 1.382 -7.732 -7.253 1.00 88.88 83 SER A N 1
ATOM 677 C CA . SER A 1 83 ? 2.195 -8.285 -6.168 1.00 88.88 83 SER A CA 1
ATOM 678 C C . SER A 1 83 ? 2.391 -7.258 -5.057 1.00 88.88 83 SER A C 1
ATOM 680 O O . SER A 1 83 ? 2.101 -7.546 -3.903 1.00 88.88 83 SER A O 1
ATOM 682 N N . LEU A 1 84 ? 2.773 -6.025 -5.410 1.00 87.75 84 LEU A N 1
ATOM 683 C CA . LEU A 1 84 ? 2.903 -4.939 -4.434 1.00 87.75 84 LEU A CA 1
ATOM 684 C C . LEU A 1 84 ? 1.556 -4.599 -3.783 1.00 87.75 84 LEU A C 1
ATOM 686 O O . LEU A 1 84 ? 1.493 -4.331 -2.587 1.00 87.75 84 LEU A O 1
ATOM 690 N N . THR A 1 85 ? 0.475 -4.623 -4.561 1.00 90.06 85 THR A N 1
ATOM 691 C CA . THR A 1 85 ? -0.875 -4.390 -4.036 1.00 90.06 85 THR A CA 1
ATOM 692 C C . THR A 1 85 ? -1.250 -5.449 -2.998 1.00 90.06 85 THR A C 1
ATOM 694 O O . THR A 1 85 ? -1.726 -5.103 -1.918 1.00 90.06 85 THR A O 1
ATOM 697 N N . ALA A 1 86 ? -0.989 -6.726 -3.289 1.00 90.25 86 ALA A N 1
ATOM 698 C CA . ALA A 1 86 ? -1.227 -7.825 -2.360 1.00 90.25 86 ALA A CA 1
ATOM 699 C C . ALA A 1 86 ? -0.370 -7.692 -1.092 1.00 90.25 86 ALA A C 1
ATOM 701 O O . ALA A 1 86 ? -0.909 -7.810 0.008 1.00 90.25 86 ALA A O 1
ATOM 702 N N . ASP A 1 87 ? 0.916 -7.364 -1.232 1.00 90.62 87 ASP A N 1
ATOM 703 C CA . ASP A 1 87 ? 1.825 -7.154 -0.101 1.00 90.62 87 ASP A CA 1
ATOM 704 C C . ASP A 1 87 ? 1.341 -6.008 0.806 1.00 90.62 87 ASP A C 1
ATOM 706 O O . ASP A 1 87 ? 1.326 -6.145 2.031 1.00 90.62 87 ASP A O 1
ATOM 710 N N . ILE A 1 88 ? 0.881 -4.888 0.229 1.00 90.62 88 ILE A N 1
ATOM 711 C CA . ILE A 1 88 ? 0.307 -3.761 0.984 1.00 90.62 88 ILE A CA 1
ATOM 712 C C . ILE A 1 88 ? -0.940 -4.208 1.752 1.00 90.62 88 ILE A C 1
ATOM 714 O O . ILE A 1 88 ? -1.040 -3.957 2.951 1.00 90.62 88 ILE A O 1
ATOM 718 N N . VAL A 1 89 ? -1.879 -4.889 1.090 1.00 90.88 89 VAL A N 1
ATOM 719 C CA . VAL A 1 89 ? -3.116 -5.358 1.733 1.00 90.88 89 VAL A CA 1
ATOM 720 C C . VAL A 1 89 ? -2.805 -6.332 2.869 1.00 90.88 89 VAL A C 1
ATOM 722 O O . VAL A 1 89 ? -3.350 -6.186 3.960 1.00 90.88 89 VAL A O 1
ATOM 725 N N . GLN A 1 90 ? -1.907 -7.293 2.653 1.00 90.00 90 GLN A N 1
ATOM 726 C CA . GLN A 1 90 ? -1.559 -8.314 3.644 1.00 90.00 90 GLN A CA 1
ATOM 727 C C . GLN A 1 90 ? -0.809 -7.738 4.848 1.00 90.00 90 GLN A C 1
ATOM 729 O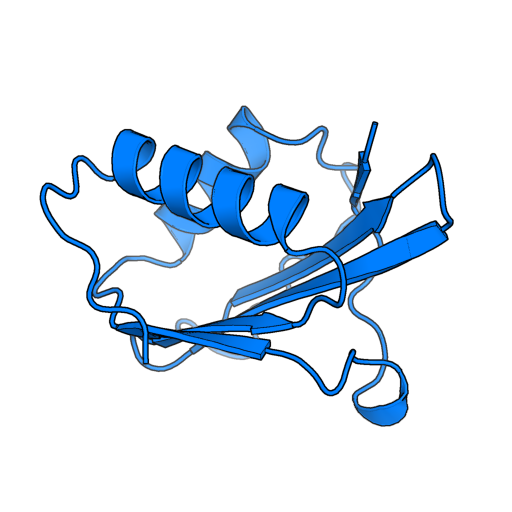 O . GLN A 1 90 ? -1.124 -8.072 5.994 1.00 90.00 90 GLN A O 1
ATOM 734 N N . THR A 1 91 ? 0.167 -6.858 4.613 1.00 91.38 91 THR A N 1
ATOM 735 C CA . THR A 1 91 ? 0.922 -6.211 5.698 1.00 91.38 91 THR A CA 1
ATOM 736 C C . THR A 1 91 ? 0.042 -5.260 6.497 1.00 91.38 91 THR A C 1
ATOM 738 O O . THR A 1 91 ? 0.157 -5.212 7.721 1.00 91.38 91 THR A O 1
ATOM 741 N N . LEU A 1 92 ? -0.881 -4.550 5.841 1.00 90.38 92 LEU A N 1
ATOM 742 C CA . LEU A 1 92 ? -1.858 -3.701 6.516 1.00 90.38 92 LEU A CA 1
ATOM 743 C C . LEU A 1 92 ? -2.859 -4.531 7.332 1.00 90.38 92 LEU A C 1
ATOM 745 O O . LEU A 1 92 ? -3.101 -4.210 8.493 1.00 90.38 92 LEU A O 1
ATOM 749 N N . ALA A 1 93 ? -3.387 -5.623 6.767 1.00 89.56 93 ALA A N 1
ATOM 750 C CA . ALA A 1 93 ? -4.264 -6.558 7.475 1.00 89.56 93 ALA A CA 1
ATOM 751 C C . ALA A 1 93 ? -3.600 -7.093 8.747 1.00 89.56 93 ALA A C 1
ATOM 753 O O . ALA A 1 93 ? -4.183 -7.040 9.828 1.00 89.56 93 ALA A O 1
ATOM 754 N N . SER A 1 94 ? -2.348 -7.539 8.616 1.00 90.62 94 SER A N 1
ATOM 755 C CA . SER A 1 94 ? -1.556 -8.071 9.726 1.00 90.62 94 SER A CA 1
ATOM 756 C C . SER A 1 94 ? -1.286 -7.005 10.788 1.00 90.62 94 SER A C 1
ATOM 758 O O . SER A 1 94 ? -1.424 -7.272 11.974 1.00 90.62 94 SER A O 1
ATOM 760 N N . TYR A 1 95 ? -0.946 -5.778 10.384 1.00 91.12 95 TYR A N 1
ATOM 761 C CA . TYR A 1 95 ? -0.691 -4.673 11.313 1.00 91.12 95 TYR A CA 1
ATOM 762 C C . TYR A 1 95 ? -1.939 -4.250 12.102 1.00 91.12 95 TYR A C 1
ATOM 764 O O . TYR A 1 95 ? -1.858 -3.868 13.272 1.00 91.12 95 TYR A O 1
ATOM 772 N N . LEU A 1 96 ? -3.101 -4.303 11.458 1.00 88.06 96 LEU A N 1
ATOM 773 C CA . LEU A 1 96 ? -4.375 -3.920 12.056 1.00 88.06 96 LEU A CA 1
ATOM 774 C C . LEU A 1 96 ? -5.081 -5.081 12.768 1.00 88.06 96 LEU A C 1
ATOM 776 O O . LEU A 1 96 ? -6.128 -4.852 13.370 1.00 88.06 96 LEU A O 1
ATOM 780 N N . ASN A 1 97 ? -4.501 -6.288 12.751 1.00 88.06 97 ASN A N 1
ATOM 781 C CA . ASN A 1 97 ? -5.114 -7.523 13.247 1.00 88.06 97 ASN A CA 1
ATOM 782 C C . ASN A 1 97 ? -6.504 -7.773 12.634 1.00 88.06 97 ASN A C 1
ATOM 784 O O . ASN A 1 97 ? -7.476 -8.023 13.345 1.00 88.06 97 ASN A O 1
ATOM 788 N N . LEU A 1 98 ? -6.606 -7.663 11.307 1.00 85.06 98 LEU A N 1
ATOM 789 C CA . LEU A 1 98 ? -7.836 -7.939 10.568 1.00 85.06 98 LEU A CA 1
ATOM 790 C C . LEU A 1 98 ? -7.875 -9.408 10.134 1.00 85.06 98 LEU A C 1
ATOM 792 O O . LEU A 1 98 ? -7.042 -9.839 9.340 1.00 85.06 98 LEU A O 1
ATOM 796 N N . ASP A 1 99 ? -8.886 -10.148 10.591 1.00 78.38 99 ASP A N 1
ATOM 797 C CA . ASP A 1 99 ? -9.097 -11.550 10.196 1.00 78.38 99 ASP A CA 1
ATOM 798 C C . ASP A 1 99 ? -9.647 -11.690 8.767 1.00 78.38 99 ASP A C 1
ATOM 800 O O . ASP A 1 99 ? -9.452 -12.709 8.103 1.00 78.38 99 ASP A O 1
ATOM 804 N N . LYS A 1 100 ? -10.360 -10.665 8.280 1.00 75.88 100 LYS A N 1
ATOM 805 C CA . LYS A 1 100 ? -10.965 -10.644 6.946 1.00 75.88 100 LYS A CA 1
ATOM 806 C C . LYS A 1 100 ? -10.973 -9.229 6.373 1.00 75.88 100 LYS A C 1
ATOM 808 O O . LYS A 1 100 ? -11.377 -8.285 7.048 1.00 75.88 100 LYS A O 1
ATOM 813 N N . ILE A 1 101 ? -10.587 -9.105 5.104 1.00 75.44 101 ILE A N 1
ATOM 814 C CA . ILE A 1 101 ? -10.755 -7.893 4.297 1.00 75.44 101 ILE A CA 1
ATOM 815 C C . ILE A 1 101 ? -11.631 -8.257 3.102 1.00 75.44 101 ILE A C 1
ATOM 817 O O . ILE A 1 101 ? -11.286 -9.150 2.332 1.00 75.44 101 ILE A O 1
ATOM 821 N N . ASP A 1 102 ? -12.758 -7.565 2.947 1.00 72.88 102 ASP A N 1
ATOM 822 C CA . ASP A 1 102 ? -13.594 -7.678 1.752 1.00 72.88 10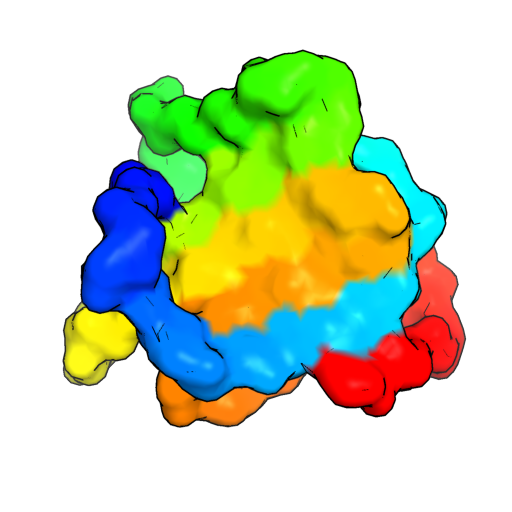2 ASP A CA 1
ATOM 823 C C . ASP A 1 102 ? -13.132 -6.633 0.725 1.00 72.88 102 ASP A C 1
ATOM 825 O O . ASP 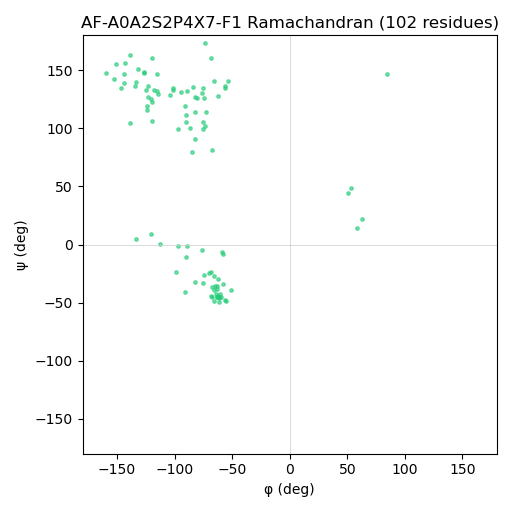A 1 102 ? -13.355 -5.431 0.887 1.00 72.88 102 ASP A O 1
ATOM 829 N N . VAL A 1 103 ? -12.438 -7.107 -0.314 1.00 70.19 103 VAL A N 1
ATOM 830 C CA . VAL A 1 103 ? -11.951 -6.292 -1.439 1.00 70.19 103 VAL A CA 1
ATOM 831 C C . VAL A 1 103 ? -13.026 -6.255 -2.525 1.00 70.19 103 VAL A C 1
ATOM 833 O O . VAL A 1 103 ? -13.595 -7.295 -2.856 1.00 70.19 103 VAL A O 1
ATOM 836 N N . SER A 1 104 ? -13.341 -5.063 -3.039 1.00 60.06 104 SER A N 1
ATOM 837 C CA . SER A 1 104 ? -14.393 -4.819 -4.044 1.00 60.06 104 SER A CA 1
ATOM 838 C C . SER A 1 104 ? -13.868 -4.104 -5.280 1.00 60.06 104 SER A C 1
ATOM 840 O O . SER A 1 104 ? -12.938 -3.275 -5.138 1.00 60.06 104 SER A O 1
#

Secondary structure (DSSP, 8-state):
-EEEEPPPPGGGS-S-EEEEE----HHHHHHHHHHHS---TT-----SSTTEEEEEEEETTT--EEEEEEETTEEEEEES-HHHHHHHHHHHHHHHT-S---B-

Organism: Schizaphis graminum (NCBI:txid13262)

InterPro domains:
  IPR016616 Bardet-Biedl syndrome 2 protein [PTHR32465] (2-103)
  IPR055379 BBS2, platform domain [PF23350] (8-96)

Solvent-accessible surface area (backbone atoms only — not comparable to full-atom values): 6169 Å² total; per-residue (Å²): 110,75,42,68,46,78,68,71,59,80,89,73,51,51,90,45,66,47,34,33,77,43,94,71,59,65,70,57,54,53,50,50,45,58,75,77,39,78,69,59,98,77,66,70,72,61,51,80,53,99,63,34,44,48,46,21,38,34,30,76,84,77,68,48,58,35,40,38,39,34,46,88,44,31,40,37,42,20,32,87,50,65,68,61,51,48,51,51,53,52,53,50,31,62,74,69,69,51,95,74,82,71,76,96

Nearest PDB structures (foldseek):
  6vbv-assembly1_7  TM=6.794E-01  e=2.716E-03  Bos taurus
  6vbu-assembly1_7  TM=6.922E-01  e=4.063E-03  Bos taurus
  6vnw-assembly1_C  TM=7.279E-01  e=3.044E-02  Bos taurus
  6voa-assembly1_C  TM=7.279E-01  e=3.044E-02  Bos taurus
  4rcl-assembly1_A  TM=3.097E-01  e=1.142E+00  Mycolicibacterium smegmatis MC2 155

pLDDT: mean 82.32, std 11.51, range [47.12, 93.5]

Foldseek 3Di:
DKDWDADDPPVPFAPDKKKFFAPDAPVLVVVLCVVPDVDDPPHDQDDPDRFKGKIWMADPPPRWIWIWIGGPRMIMIGGPDPVVVVVVVVSVCVSVVPPDIDMD